Protein AF-A0AA38UFV0-F1 (afdb_monomer_lite)

pLDDT: mean 72.67, std 19.51, range [34.72, 94.0]

Organism: NCBI:txid153919

Radius of gyration: 30.9 Å; chains: 1; bounding box: 90×56×72 Å

Sequence (149 aa):
MRFTKYFPLACALVSVVYAAPMTAQQGTSGQTPRRFHLDVTIVFEQNPMEGIHADRTVDYTIGVQKDVRKLVVNFAKSQLGAPRDSQFRFSWRGTPNPDTAYPVEYDVLTKEHGTYKVVMSHQNPFRDVVVKDSLGRPIVERGDPYKNP

Foldseek 3Di:
DDDDDDDDDDDDDDDDDDDDDDPPPDPPPPPPPPQAEWEKEKEFPDAEPPPPDPVVQPVVQVVVVVLVVVQVVCCCVPPVVDDPRHHYDYHYHHGFYPPQLAWGWIWIATPVQGIKIKTAHPVCRNQDIWIAHPVRHTPDHHDDRPNDD

Structure (mmCIF, N/CA/C/O backbone):
data_AF-A0AA38UFV0-F1
#
_entry.id   AF-A0AA38UFV0-F1
#
loop_
_atom_site.group_PDB
_atom_site.id
_atom_site.type_symbol
_atom_site.label_atom_id
_atom_site.label_alt_id
_atom_site.label_comp_id
_atom_site.label_asym_id
_atom_site.label_entity_id
_atom_site.label_seq_id
_atom_site.pdbx_PDB_ins_code
_atom_site.Cartn_x
_atom_site.Cartn_y
_atom_site.Cartn_z
_atom_site.occupancy
_atom_site.B_iso_or_equiv
_atom_site.auth_seq_id
_atom_site.auth_comp_id
_atom_site.auth_asym_id
_atom_site.auth_atom_id
_atom_site.pdbx_PDB_model_num
ATOM 1 N N . MET A 1 1 ? -69.075 -36.629 53.617 1.00 38.88 1 MET A N 1
ATOM 2 C CA . MET A 1 1 ? -68.005 -37.264 54.417 1.00 38.88 1 MET A CA 1
ATOM 3 C C . MET A 1 1 ? -66.856 -36.278 54.584 1.00 38.88 1 MET A C 1
ATOM 5 O O . MET A 1 1 ? -66.394 -35.759 53.585 1.00 38.88 1 MET A O 1
ATOM 9 N N . ARG A 1 2 ? -66.441 -36.082 55.844 1.00 41.47 2 ARG A N 1
ATOM 10 C CA . ARG A 1 2 ? -65.166 -35.544 56.364 1.00 41.47 2 ARG A CA 1
ATOM 11 C C . ARG A 1 2 ? -64.747 -34.092 56.058 1.00 41.47 2 ARG A C 1
ATOM 13 O O . ARG A 1 2 ? -64.353 -33.723 54.964 1.00 41.47 2 ARG A O 1
ATOM 20 N N . PHE A 1 3 ? -64.782 -33.343 57.160 1.00 38.41 3 PHE A N 1
ATOM 21 C CA . PHE A 1 3 ? -64.130 -32.080 57.487 1.00 38.41 3 PHE A CA 1
ATOM 22 C C . PHE A 1 3 ? -62.590 -32.122 57.412 1.00 38.41 3 PHE A C 1
ATOM 24 O O . PHE A 1 3 ? -61.983 -33.193 57.497 1.00 38.41 3 PHE A O 1
ATOM 31 N N . THR A 1 4 ? -62.027 -30.911 57.569 1.00 45.25 4 THR A N 1
ATOM 32 C CA . THR A 1 4 ? -60.735 -30.534 58.203 1.00 45.25 4 THR A CA 1
ATOM 33 C C . THR A 1 4 ? -59.518 -30.479 57.251 1.00 45.25 4 THR A C 1
ATOM 35 O O . THR A 1 4 ? -59.289 -31.438 56.533 1.00 45.25 4 THR A O 1
ATOM 38 N N . LYS A 1 5 ? -58.671 -29.428 57.173 1.00 50.03 5 LYS A N 1
ATOM 39 C CA . LYS A 1 5 ? -58.211 -28.404 58.150 1.00 50.03 5 LYS A CA 1
ATOM 40 C C . LYS A 1 5 ? -57.722 -27.086 57.474 1.00 50.03 5 LYS A C 1
ATOM 42 O O . LYS A 1 5 ? -57.032 -27.166 56.469 1.00 50.03 5 LYS A O 1
ATOM 47 N N . TYR A 1 6 ? -58.081 -25.941 58.086 1.00 46.00 6 TYR A N 1
ATOM 48 C CA . TYR A 1 6 ? -57.354 -24.669 58.390 1.00 46.00 6 TYR A CA 1
ATOM 49 C C . TYR A 1 6 ? -56.194 -24.174 57.472 1.00 46.00 6 TYR A C 1
ATOM 51 O O . TYR A 1 6 ? -55.260 -24.931 57.248 1.00 46.00 6 TYR A O 1
ATOM 59 N N . PHE A 1 7 ? -56.247 -22.974 56.837 1.00 41.69 7 PHE A N 1
ATOM 60 C CA . PHE A 1 7 ? -55.908 -21.579 57.301 1.00 41.69 7 PHE A CA 1
ATOM 61 C C . PHE A 1 7 ? -54.464 -21.428 57.859 1.00 41.69 7 PHE A C 1
ATOM 63 O O . PHE A 1 7 ? -54.037 -22.381 58.506 1.00 41.69 7 PHE A O 1
ATOM 70 N N . PRO A 1 8 ? -53.733 -20.277 57.766 1.00 55.28 8 PRO A N 1
ATOM 71 C CA . PRO A 1 8 ? -54.131 -18.920 57.328 1.00 55.28 8 PRO A CA 1
ATOM 72 C C . PRO A 1 8 ? -53.037 -18.064 56.591 1.00 55.28 8 PRO A C 1
ATOM 74 O O . PRO A 1 8 ? -51.914 -18.513 56.400 1.00 55.28 8 PRO A O 1
ATOM 77 N N . LEU A 1 9 ? -53.359 -16.773 56.352 1.00 38.66 9 LEU A N 1
ATOM 78 C CA . LEU A 1 9 ? -52.459 -15.592 56.234 1.00 38.66 9 LEU A CA 1
ATOM 79 C C . LEU A 1 9 ? -51.584 -15.472 54.955 1.00 38.66 9 LEU A C 1
ATOM 81 O O . LEU A 1 9 ? -51.026 -16.446 54.487 1.00 38.66 9 LEU A O 1
ATOM 85 N N . ALA A 1 10 ? -51.369 -14.309 54.329 1.00 44.44 10 ALA A N 1
ATOM 86 C CA . ALA A 1 10 ? -51.366 -12.937 54.830 1.00 44.44 10 ALA A CA 1
ATOM 87 C C . ALA A 1 10 ? -51.581 -11.897 53.700 1.00 44.44 10 ALA A C 1
ATOM 89 O O . ALA A 1 10 ? -51.275 -12.173 52.546 1.00 44.44 10 ALA A O 1
ATOM 90 N N . CYS A 1 11 ? -52.103 -10.726 54.104 1.00 34.72 11 CYS A N 1
ATOM 91 C CA . CYS A 1 11 ? -51.707 -9.335 53.785 1.00 34.72 11 CYS A CA 1
ATOM 92 C C . CYS A 1 11 ? -51.046 -9.022 52.423 1.00 34.72 11 CYS A C 1
ATOM 94 O O . CYS A 1 11 ? -50.147 -9.723 51.995 1.00 34.72 11 CYS A O 1
ATOM 96 N N . ALA A 1 12 ? -51.240 -7.896 51.739 1.00 40.94 12 ALA A N 1
ATOM 97 C CA . ALA A 1 12 ? -51.998 -6.646 51.864 1.00 40.94 12 ALA A CA 1
ATOM 98 C C . ALA A 1 12 ? -51.769 -5.944 50.496 1.00 40.94 12 ALA A C 1
ATOM 100 O O . ALA A 1 12 ? -50.704 -6.083 49.905 1.00 40.94 12 ALA A O 1
ATOM 101 N N . LEU A 1 13 ? -52.781 -5.423 49.805 1.00 39.69 13 LEU A N 1
ATOM 102 C CA . LEU A 1 13 ? -53.252 -4.033 49.853 1.00 39.69 13 LEU A CA 1
ATOM 103 C C . LEU A 1 13 ? -52.166 -2.927 49.770 1.00 39.69 13 LEU A C 1
ATOM 105 O O . LEU A 1 13 ? -51.351 -2.761 50.669 1.00 39.69 13 LEU A O 1
ATOM 109 N N . VAL A 1 14 ? -52.357 -2.093 48.734 1.00 37.69 14 VAL A N 1
ATOM 110 C CA . VAL A 1 14 ? -52.015 -0.662 48.552 1.00 37.69 14 VAL A CA 1
ATOM 111 C C . VAL A 1 14 ? -50.563 -0.283 48.209 1.00 37.69 14 VAL A C 1
ATOM 113 O O . VAL A 1 14 ? -49.693 -0.251 49.068 1.00 37.69 14 VAL A O 1
ATOM 116 N N . SER A 1 15 ? -50.327 0.226 46.993 1.00 40.59 15 SER A N 1
ATOM 117 C CA . SER A 1 15 ? -50.335 1.682 46.721 1.00 40.59 15 SER A CA 1
ATOM 118 C C . SER A 1 15 ? -49.702 2.032 45.375 1.00 40.59 15 SER A C 1
ATOM 120 O O . SER A 1 15 ? -48.610 1.595 45.027 1.00 40.59 15 SER A O 1
ATOM 122 N N . VAL A 1 16 ? -50.421 2.884 44.653 1.00 47.69 16 VAL A N 1
ATOM 123 C CA . VAL A 1 16 ? -50.002 3.626 43.465 1.00 47.69 16 VAL A CA 1
ATOM 124 C C . VAL A 1 16 ? -48.882 4.600 43.840 1.00 47.69 16 VAL A C 1
ATOM 126 O O . VAL A 1 16 ? -49.031 5.349 44.802 1.00 47.69 16 VAL A O 1
ATOM 129 N N . VAL A 1 17 ? -47.814 4.665 43.041 1.00 44.03 17 VAL A N 1
ATOM 130 C CA . VAL A 1 17 ? -46.946 5.850 42.987 1.00 44.03 17 VAL A CA 1
ATOM 131 C C . VAL A 1 17 ? -46.998 6.405 41.571 1.00 44.03 17 VAL A C 1
ATOM 133 O O . VAL A 1 17 ? -46.412 5.866 40.636 1.00 44.03 17 VAL A O 1
ATOM 136 N N . TYR A 1 18 ? -47.751 7.491 41.437 1.00 43.47 18 TYR A N 1
ATOM 137 C CA . TYR A 1 18 ? -47.667 8.430 40.330 1.00 43.47 18 TYR A CA 1
ATOM 138 C C . TYR A 1 18 ? -46.393 9.259 40.547 1.00 43.47 18 TYR A C 1
ATOM 140 O O . TYR A 1 18 ? -46.293 9.975 41.541 1.00 43.47 18 TYR A O 1
ATOM 148 N N . ALA A 1 19 ? -45.427 9.178 39.636 1.00 43.31 19 ALA A N 1
ATOM 149 C CA . ALA A 1 19 ? -44.338 10.144 39.546 1.00 43.31 19 ALA A CA 1
ATOM 150 C C . ALA A 1 19 ? -44.436 10.835 38.183 1.00 43.31 19 ALA A C 1
ATOM 152 O O . ALA A 1 19 ? -44.173 10.234 37.143 1.00 43.31 19 ALA A O 1
ATOM 153 N N . ALA A 1 20 ? -44.883 12.089 38.197 1.00 49.59 20 ALA A N 1
ATOM 154 C CA . ALA A 1 20 ? -44.753 13.004 37.071 1.00 49.59 20 ALA A CA 1
ATOM 155 C C . ALA A 1 20 ? -43.361 13.685 37.101 1.00 49.59 20 ALA A C 1
ATOM 157 O O . ALA A 1 20 ? -42.557 13.437 37.999 1.00 49.59 20 ALA A O 1
ATOM 158 N N . PRO A 1 21 ? -43.086 14.565 36.133 1.00 47.50 21 P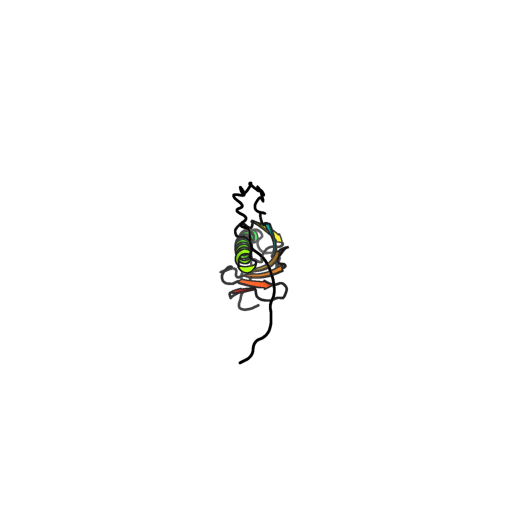RO A N 1
ATOM 159 C CA . PRO A 1 21 ? -42.106 14.409 35.068 1.00 47.50 21 PRO A CA 1
ATOM 160 C C . PRO A 1 21 ? -40.664 14.713 35.516 1.00 47.50 21 PRO A C 1
ATOM 162 O O . PRO A 1 21 ? -40.410 15.728 36.160 1.00 47.50 21 PRO A O 1
ATOM 165 N N . MET A 1 22 ? -39.685 13.909 35.089 1.00 42.22 22 MET A N 1
ATOM 166 C CA . MET A 1 22 ? -38.298 14.380 35.056 1.00 42.22 22 MET A CA 1
ATOM 167 C C . MET A 1 22 ? -38.024 15.022 33.706 1.00 42.22 22 MET A C 1
ATOM 169 O O . MET A 1 22 ? -37.774 14.362 32.700 1.00 42.22 22 MET A O 1
ATOM 173 N N . THR A 1 23 ? -38.079 16.348 33.723 1.00 45.72 23 THR A N 1
ATOM 174 C CA . THR A 1 23 ? -37.294 17.234 32.876 1.00 45.72 23 THR A CA 1
ATOM 175 C C . THR A 1 23 ? -35.901 16.630 32.703 1.00 45.72 23 THR A C 1
ATOM 177 O O . THR A 1 23 ? -35.101 16.630 33.639 1.00 45.72 23 THR A O 1
ATOM 180 N N . ALA A 1 24 ? -35.612 16.074 31.526 1.00 43.59 24 ALA A N 1
ATOM 181 C CA . ALA A 1 24 ? -34.259 15.688 31.166 1.00 43.59 24 ALA A CA 1
ATOM 182 C C . ALA A 1 24 ? -33.439 16.978 31.064 1.00 43.59 24 ALA A C 1
ATOM 184 O O . ALA A 1 24 ? -33.447 17.668 30.044 1.00 43.59 24 ALA A O 1
ATOM 185 N N . GLN A 1 25 ? -32.796 17.343 32.174 1.00 43.88 25 GLN A N 1
ATOM 186 C CA . GLN A 1 25 ? -31.755 18.352 32.194 1.00 43.88 25 GLN A CA 1
ATOM 187 C C . GLN A 1 25 ? -30.702 17.971 31.158 1.00 43.88 25 GLN A C 1
ATOM 189 O O . GLN A 1 25 ? -30.211 16.843 31.118 1.00 43.88 25 GLN A O 1
ATOM 194 N N . GLN A 1 26 ? -30.372 18.955 30.328 1.00 43.28 26 GLN A N 1
ATOM 195 C CA . GLN A 1 26 ? -29.207 18.979 29.466 1.00 43.28 26 GLN A CA 1
ATOM 196 C C . GLN A 1 26 ? -27.964 18.532 30.244 1.00 43.28 26 GLN A C 1
ATOM 198 O O . GLN A 1 26 ? -27.357 19.301 30.983 1.00 43.28 26 GLN A O 1
ATOM 203 N N . GLY A 1 27 ? -27.560 17.286 30.029 1.00 37.59 27 GLY A N 1
ATOM 204 C CA . GLY A 1 27 ? -26.184 16.852 30.184 1.00 37.59 27 GLY A CA 1
ATOM 205 C C . GLY A 1 27 ? -25.468 17.101 28.869 1.00 37.59 27 GLY A C 1
ATOM 206 O O . GLY A 1 27 ? -25.316 16.193 28.055 1.00 37.59 27 GLY A O 1
ATOM 207 N N . THR A 1 28 ? -25.045 18.342 28.641 1.00 47.38 28 THR A N 1
ATOM 208 C CA . THR A 1 28 ? -23.996 18.665 27.675 1.00 47.38 28 THR A CA 1
ATOM 209 C C . THR A 1 28 ? -22.721 17.936 28.093 1.00 47.38 28 THR A C 1
ATOM 211 O O . THR A 1 28 ? -21.872 18.493 28.782 1.00 47.38 28 THR A O 1
ATOM 214 N N . SER A 1 29 ? -22.557 16.687 27.666 1.00 41.91 29 SER A N 1
ATOM 215 C CA . SER A 1 29 ? -21.215 16.204 27.379 1.00 41.91 29 SER A CA 1
ATOM 216 C C . SER A 1 29 ? -20.926 16.638 25.951 1.00 41.91 29 SER A C 1
ATOM 218 O O . SER A 1 29 ? -21.309 15.998 24.977 1.00 41.91 29 SER A O 1
ATOM 220 N N . GLY A 1 30 ? -20.282 17.798 25.830 1.00 37.81 30 GLY A N 1
ATOM 221 C CA . GLY A 1 30 ? -19.500 18.128 24.651 1.00 37.81 30 GLY A CA 1
ATOM 222 C C . GLY A 1 30 ? -18.360 17.121 24.534 1.00 37.81 30 GLY A C 1
ATOM 223 O O . GLY A 1 30 ? -17.208 17.453 24.776 1.00 37.81 30 GLY A O 1
ATOM 224 N N . 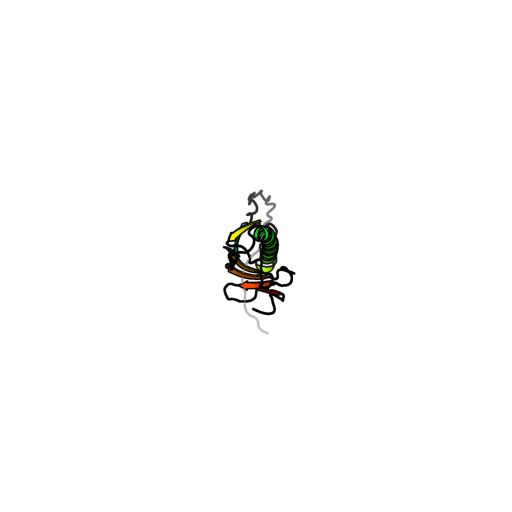GLN A 1 31 ? -18.674 15.869 24.202 1.00 39.34 31 GLN A N 1
ATOM 225 C CA . GLN A 1 31 ? -17.720 15.030 23.515 1.00 39.34 31 GLN A CA 1
ATOM 226 C C . GLN A 1 31 ? -17.642 15.622 22.119 1.00 39.34 31 GLN A C 1
ATOM 228 O O . GLN A 1 31 ? -18.450 15.320 21.242 1.00 39.34 31 GLN A O 1
ATOM 233 N N . THR A 1 32 ? -16.664 16.504 21.914 1.00 42.59 32 THR A N 1
ATOM 234 C CA . THR A 1 32 ? -16.042 16.619 20.600 1.00 42.59 32 THR A CA 1
ATOM 235 C C . THR A 1 32 ? -15.904 15.188 20.082 1.00 42.59 32 THR A C 1
ATOM 237 O O . THR A 1 32 ? -15.329 14.370 20.811 1.00 42.59 32 THR A O 1
ATOM 240 N N . PRO A 1 33 ? -16.476 14.838 18.912 1.00 50.97 33 PRO A N 1
ATOM 241 C CA . PRO A 1 33 ? -16.321 13.494 18.380 1.00 50.97 33 PRO A CA 1
ATOM 242 C C . PRO A 1 33 ? -14.825 13.217 18.402 1.00 50.97 33 PRO A C 1
ATOM 244 O O . PRO A 1 33 ? -14.055 14.021 17.865 1.00 50.97 33 PRO A O 1
ATOM 247 N N . ARG A 1 34 ? -14.399 12.185 19.147 1.00 54.12 34 ARG A N 1
ATOM 248 C CA . ARG A 1 34 ? -12.986 11.807 19.194 1.00 54.12 34 ARG A CA 1
ATOM 249 C C . ARG A 1 34 ? -12.597 11.605 17.741 1.00 54.12 34 ARG A C 1
ATOM 251 O O . ARG A 1 34 ? -13.060 10.658 17.119 1.00 54.12 34 ARG A O 1
ATOM 258 N N . ARG A 1 35 ? -11.835 12.542 17.174 1.00 58.12 35 ARG A N 1
ATOM 259 C CA . ARG A 1 35 ? -11.332 12.399 15.814 1.00 58.12 35 ARG A CA 1
ATOM 260 C C . ARG A 1 35 ? -10.417 11.192 15.868 1.00 58.12 35 ARG A C 1
ATOM 262 O O . ARG A 1 35 ? -9.360 11.242 16.491 1.00 58.12 35 ARG A O 1
ATOM 269 N N . PHE A 1 36 ? -10.883 10.084 15.312 1.00 67.81 36 PHE A N 1
ATOM 270 C CA . PHE A 1 36 ? -10.095 8.870 15.234 1.00 67.81 36 PHE A CA 1
ATOM 271 C C . PHE A 1 36 ? -9.009 9.119 14.192 1.00 67.81 36 PHE A C 1
ATOM 273 O O . PHE A 1 36 ? -9.294 9.262 13.001 1.00 67.81 36 PHE A O 1
ATOM 280 N N . HIS A 1 37 ? -7.774 9.252 14.661 1.00 76.88 37 HIS A N 1
ATOM 281 C CA . HIS A 1 37 ? -6.604 9.380 13.810 1.00 76.88 37 HIS A CA 1
ATOM 282 C C . HIS A 1 37 ? -5.921 8.018 13.746 1.00 76.88 37 HIS A C 1
ATOM 284 O O . HIS A 1 37 ? -5.462 7.522 14.770 1.00 76.88 37 HIS A O 1
ATOM 290 N N . LEU A 1 38 ? -5.861 7.425 12.554 1.00 83.19 38 LEU A N 1
ATOM 291 C CA . LEU A 1 38 ? -5.100 6.204 12.330 1.00 83.19 38 LEU A CA 1
ATOM 292 C C . LEU A 1 38 ? -3.712 6.595 11.817 1.00 83.19 38 LEU A C 1
ATOM 294 O O . LEU A 1 38 ? -3.566 7.072 10.685 1.00 83.19 38 LEU A O 1
ATOM 298 N N . ASP A 1 39 ? -2.701 6.415 12.663 1.00 88.69 39 ASP A N 1
ATOM 299 C CA . ASP A 1 39 ? -1.307 6.546 12.254 1.00 88.69 39 ASP A CA 1
ATOM 300 C C . ASP A 1 39 ? -0.887 5.276 11.509 1.00 88.69 39 ASP A C 1
ATOM 302 O O . ASP A 1 39 ? -0.903 4.169 12.055 1.00 88.69 39 ASP A O 1
ATOM 306 N N . VAL A 1 40 ? -0.511 5.457 10.246 1.00 90.75 40 VAL A N 1
ATOM 307 C CA . VAL A 1 40 ? -0.126 4.389 9.329 1.00 90.75 40 VAL A CA 1
ATOM 308 C C . VAL A 1 40 ? 1.289 4.655 8.842 1.00 90.75 40 VAL A C 1
ATOM 310 O O . VAL A 1 40 ? 1.571 5.696 8.248 1.00 90.75 40 VAL A O 1
ATOM 313 N N . THR A 1 41 ? 2.185 3.699 9.057 1.00 93.25 41 THR A N 1
ATOM 314 C CA . THR A 1 41 ? 3.515 3.721 8.443 1.00 93.25 41 THR A CA 1
ATOM 315 C C . THR A 1 41 ? 3.561 2.711 7.312 1.00 93.25 41 THR A C 1
ATOM 317 O O . THR A 1 41 ? 3.240 1.547 7.518 1.00 93.25 41 THR A O 1
ATOM 320 N N . ILE A 1 42 ? 3.961 3.167 6.130 1.00 93.25 42 ILE A N 1
ATOM 321 C CA . ILE A 1 42 ? 4.213 2.330 4.964 1.00 93.25 42 ILE A CA 1
ATOM 322 C C . ILE A 1 42 ? 5.717 2.168 4.807 1.00 93.25 42 ILE A C 1
ATOM 324 O O . ILE A 1 42 ? 6.446 3.165 4.785 1.00 93.25 42 ILE A O 1
ATOM 328 N N . VAL A 1 43 ? 6.170 0.927 4.689 1.00 91.12 43 VAL A N 1
ATOM 329 C CA . VAL A 1 43 ? 7.577 0.594 4.462 1.00 91.12 43 VAL A CA 1
ATOM 330 C C . VAL A 1 43 ? 7.669 -0.201 3.172 1.00 91.12 43 VAL A C 1
ATOM 332 O O . VAL A 1 43 ? 7.176 -1.320 3.110 1.00 91.12 43 VAL A O 1
ATOM 335 N N . PHE A 1 44 ? 8.272 0.379 2.137 1.00 88.81 44 PHE A N 1
ATOM 336 C CA . PHE A 1 44 ? 8.580 -0.357 0.913 1.00 88.81 44 PHE A CA 1
ATOM 337 C C . PHE A 1 44 ? 9.798 -1.253 1.159 1.00 88.81 44 PHE A C 1
ATOM 339 O O . PHE A 1 44 ? 10.799 -0.782 1.700 1.00 88.81 44 PHE A O 1
ATOM 346 N N . GLU A 1 45 ? 9.709 -2.532 0.783 1.00 72.81 45 GLU A N 1
ATOM 347 C CA . GLU A 1 45 ? 10.786 -3.502 1.047 1.00 72.81 45 GLU A CA 1
ATOM 348 C C . GLU A 1 45 ? 12.007 -3.292 0.142 1.00 72.81 45 GLU A C 1
ATOM 350 O O . GLU A 1 45 ? 13.138 -3.562 0.542 1.00 72.81 45 GLU A O 1
ATOM 355 N N . GLN A 1 46 ? 11.797 -2.784 -1.073 1.00 64.00 46 GLN A N 1
ATOM 356 C CA . GLN A 1 46 ? 12.868 -2.578 -2.043 1.00 64.00 46 GLN A CA 1
ATOM 357 C C . GLN A 1 46 ? 13.280 -1.108 -2.055 1.00 64.00 46 GLN A C 1
ATOM 359 O O . GLN A 1 46 ? 12.429 -0.231 -2.105 1.00 64.00 46 GLN A O 1
ATOM 364 N N . ASN A 1 47 ? 14.584 -0.838 -1.989 1.00 55.50 47 ASN A N 1
ATOM 365 C CA . ASN A 1 47 ? 15.155 0.481 -2.270 1.00 55.50 47 ASN A CA 1
ATOM 366 C C . ASN A 1 47 ? 15.447 0.552 -3.781 1.00 55.50 47 ASN A C 1
ATOM 368 O O . ASN A 1 47 ? 15.737 -0.490 -4.376 1.00 55.50 47 ASN A O 1
ATOM 372 N N . PRO A 1 48 ? 15.383 1.731 -4.423 1.00 52.91 48 PRO A N 1
ATOM 373 C CA . PRO A 1 48 ? 15.580 1.818 -5.860 1.00 52.91 48 PRO A CA 1
ATOM 374 C C . PRO A 1 48 ? 17.007 1.350 -6.164 1.00 52.91 48 PRO A C 1
ATOM 376 O O . PRO A 1 48 ? 17.958 1.797 -5.519 1.00 52.91 48 PRO A O 1
ATOM 379 N N . MET A 1 49 ? 17.146 0.404 -7.095 1.00 51.19 49 MET A N 1
ATOM 380 C CA . MET A 1 49 ? 18.457 -0.096 -7.506 1.00 51.19 49 MET A CA 1
ATOM 381 C C . MET A 1 49 ? 19.318 1.084 -7.976 1.00 51.19 49 MET A C 1
ATOM 383 O O . MET A 1 49 ? 18.833 1.954 -8.708 1.00 51.19 49 MET A O 1
ATOM 387 N N . GLU A 1 50 ? 20.584 1.124 -7.549 1.00 47.94 50 GLU A N 1
ATOM 388 C CA . GLU A 1 50 ? 21.543 2.113 -8.047 1.00 47.94 50 GLU A CA 1
ATOM 389 C C . GLU A 1 50 ? 21.530 2.106 -9.584 1.00 47.94 50 GLU A C 1
ATOM 391 O O . GLU A 1 50 ? 21.697 1.062 -10.213 1.00 47.94 50 GLU A O 1
ATOM 396 N N . GLY A 1 51 ? 21.297 3.272 -10.194 1.00 51.19 51 GLY A N 1
ATOM 397 C CA . GLY A 1 51 ? 21.310 3.442 -11.651 1.00 51.19 51 GLY A CA 1
ATOM 398 C C . GLY A 1 51 ? 19.949 3.645 -12.323 1.00 51.19 51 GLY A C 1
ATOM 399 O O . GLY A 1 51 ? 19.921 3.931 -13.519 1.00 51.19 51 GLY A O 1
ATOM 400 N N . ILE A 1 52 ? 18.825 3.574 -11.598 1.00 54.03 52 ILE A N 1
ATOM 401 C CA . ILE A 1 52 ? 17.517 3.940 -12.164 1.00 54.03 52 ILE A CA 1
ATOM 402 C C . ILE A 1 52 ? 17.315 5.458 -12.056 1.00 54.03 52 ILE A C 1
ATOM 404 O O . ILE A 1 52 ? 17.403 6.035 -10.976 1.00 54.03 52 ILE A O 1
ATOM 408 N N . HIS A 1 53 ? 17.073 6.094 -13.205 1.00 52.22 53 HIS A N 1
ATOM 409 C CA . HIS A 1 53 ? 16.802 7.522 -13.396 1.00 52.22 53 HIS A CA 1
ATOM 410 C C . HIS A 1 53 ? 15.995 8.150 -12.241 1.00 52.22 53 HIS A C 1
ATOM 412 O O . HIS A 1 53 ? 14.802 7.878 -12.090 1.00 52.22 53 HIS A O 1
ATOM 418 N N . ALA A 1 54 ? 16.664 8.991 -11.442 1.00 55.06 54 ALA A N 1
ATOM 419 C CA . ALA A 1 54 ? 16.131 9.579 -10.211 1.00 55.06 54 ALA A CA 1
ATOM 420 C C . ALA A 1 54 ? 14.821 10.369 -10.418 1.00 55.06 54 ALA A C 1
ATOM 422 O O . ALA A 1 54 ? 13.979 10.425 -9.525 1.00 55.06 54 ALA A O 1
ATOM 423 N N . ASP A 1 55 ? 14.621 10.946 -11.600 1.00 53.72 55 ASP A N 1
ATOM 424 C CA . ASP A 1 55 ? 13.418 11.671 -12.014 1.00 53.72 55 ASP A CA 1
ATOM 425 C C . ASP A 1 55 ? 12.244 10.730 -12.333 1.00 53.72 55 ASP A C 1
ATOM 427 O O . ASP A 1 55 ? 11.147 10.924 -11.806 1.00 53.72 55 ASP A O 1
ATOM 431 N N . ARG A 1 56 ? 12.474 9.650 -13.097 1.00 57.41 56 ARG A N 1
ATOM 432 C CA . ARG A 1 56 ? 11.440 8.627 -13.361 1.00 57.41 56 ARG A CA 1
ATOM 433 C C . ARG A 1 56 ? 10.969 7.936 -12.085 1.00 57.41 56 ARG A C 1
ATOM 435 O O . ARG A 1 56 ? 9.803 7.561 -11.993 1.00 57.41 56 ARG A O 1
ATOM 442 N N . THR A 1 57 ? 11.839 7.798 -11.086 1.00 70.06 57 THR A N 1
ATOM 443 C CA . THR A 1 57 ? 11.463 7.245 -9.780 1.00 70.06 57 THR A CA 1
ATOM 444 C C . THR A 1 57 ? 10.552 8.160 -8.966 1.00 70.06 57 THR A C 1
ATOM 446 O O . THR A 1 57 ? 9.764 7.634 -8.183 1.00 70.06 57 THR A O 1
ATOM 449 N N . VAL A 1 58 ? 10.593 9.490 -9.128 1.00 78.44 58 VAL A N 1
ATOM 450 C CA . VAL A 1 58 ? 9.769 10.409 -8.314 1.00 78.44 58 VAL A CA 1
ATOM 451 C C . VAL A 1 58 ? 8.300 10.340 -8.718 1.00 78.44 58 VAL A C 1
ATOM 453 O O . VAL A 1 58 ? 7.458 10.052 -7.866 1.00 78.44 58 VAL A O 1
ATOM 456 N N . ASP A 1 59 ? 7.986 10.543 -9.999 1.00 83.88 59 ASP A N 1
ATOM 457 C CA . ASP A 1 59 ? 6.600 10.501 -10.488 1.00 83.88 59 ASP A CA 1
ATOM 458 C C . ASP A 1 59 ? 5.977 9.121 -10.275 1.00 83.88 59 ASP A C 1
ATOM 460 O O . ASP A 1 59 ? 4.839 9.002 -9.811 1.00 83.88 59 ASP A O 1
ATOM 464 N N . TYR A 1 60 ? 6.763 8.073 -10.532 1.00 85.06 60 TYR A N 1
ATOM 465 C CA . TYR A 1 60 ? 6.375 6.703 -10.236 1.00 85.06 60 TYR A CA 1
ATOM 466 C C . TYR A 1 60 ? 6.074 6.508 -8.743 1.00 85.06 60 TYR A C 1
ATOM 468 O O . TYR A 1 60 ? 4.996 6.030 -8.387 1.00 85.06 60 TYR A O 1
ATOM 476 N N . THR A 1 61 ? 6.973 6.945 -7.853 1.00 86.44 61 THR A N 1
ATOM 477 C CA . THR A 1 61 ? 6.773 6.839 -6.400 1.00 86.44 61 THR A CA 1
ATOM 478 C C . THR A 1 61 ? 5.512 7.575 -5.959 1.00 86.44 61 THR A C 1
ATOM 480 O O . THR A 1 61 ? 4.734 7.035 -5.175 1.00 86.44 61 THR A O 1
ATOM 483 N N . ILE A 1 62 ? 5.262 8.783 -6.471 1.00 89.06 62 ILE A N 1
ATOM 484 C CA . ILE A 1 62 ? 4.050 9.554 -6.157 1.00 89.06 62 ILE A CA 1
ATOM 485 C C . ILE A 1 62 ? 2.793 8.804 -6.620 1.00 89.06 62 ILE A C 1
ATOM 487 O O . ILE A 1 62 ? 1.812 8.733 -5.870 1.00 89.06 62 ILE A O 1
ATOM 491 N N . GLY A 1 63 ? 2.822 8.225 -7.824 1.00 90.88 63 GLY A N 1
ATOM 492 C CA . GLY A 1 63 ? 1.743 7.395 -8.361 1.00 90.88 63 GLY A CA 1
ATOM 493 C C . GLY A 1 63 ? 1.430 6.208 -7.453 1.00 90.88 63 GLY A C 1
ATOM 494 O O . GLY A 1 63 ? 0.306 6.081 -6.964 1.00 90.88 63 GLY A O 1
ATOM 495 N N . VAL A 1 64 ? 2.450 5.416 -7.121 1.00 90.69 64 VAL A N 1
ATOM 496 C CA . VAL A 1 64 ? 2.325 4.265 -6.218 1.00 90.69 64 VAL A CA 1
ATOM 497 C C . VAL A 1 64 ? 1.809 4.685 -4.845 1.00 90.69 64 VAL A C 1
ATOM 499 O O . VAL A 1 64 ? 0.860 4.093 -4.337 1.00 90.69 64 VAL A O 1
ATOM 502 N N . GLN A 1 65 ? 2.359 5.743 -4.240 1.00 92.44 65 GLN A N 1
ATOM 503 C CA . GLN A 1 65 ? 1.893 6.225 -2.937 1.00 92.44 65 GLN A CA 1
ATOM 504 C C . GLN A 1 65 ? 0.409 6.613 -2.960 1.00 92.44 65 GLN A C 1
ATOM 506 O O . GLN A 1 65 ? -0.302 6.397 -1.976 1.00 92.44 65 GLN A O 1
ATOM 511 N N . LYS A 1 66 ? -0.090 7.181 -4.063 1.00 93.88 66 LYS A N 1
ATOM 512 C CA . LYS A 1 66 ? -1.511 7.524 -4.214 1.00 93.88 66 LYS A CA 1
ATOM 513 C C . LYS A 1 66 ? -2.394 6.278 -4.221 1.00 93.88 66 LYS A C 1
ATOM 515 O O . LYS A 1 66 ? -3.456 6.294 -3.589 1.00 93.88 66 LYS A O 1
ATOM 520 N N . ASP A 1 67 ? -1.964 5.219 -4.894 1.00 93.62 67 ASP A N 1
ATOM 521 C CA . ASP A 1 67 ? -2.705 3.961 -4.945 1.00 93.62 67 ASP A CA 1
ATOM 522 C C . ASP A 1 67 ? -2.643 3.220 -3.608 1.00 93.62 67 ASP A C 1
ATOM 524 O O . ASP A 1 67 ? -3.695 2.856 -3.078 1.00 93.62 67 ASP A O 1
ATOM 528 N N . VAL A 1 68 ? -1.469 3.159 -2.972 1.00 93.56 68 VAL A N 1
ATOM 529 C CA . VAL A 1 68 ? -1.305 2.614 -1.615 1.00 93.56 68 VAL A CA 1
ATOM 530 C C . VAL A 1 68 ? -2.200 3.342 -0.612 1.00 93.56 68 VAL A C 1
ATOM 532 O O . VAL A 1 68 ? -2.898 2.694 0.165 1.00 93.56 68 VAL A O 1
ATOM 535 N N . ARG A 1 69 ? -2.264 4.683 -0.637 1.00 94.00 69 ARG A N 1
ATOM 536 C CA . ARG A 1 69 ? -3.155 5.450 0.260 1.00 94.00 69 ARG A CA 1
ATOM 537 C C . ARG A 1 69 ? -4.602 5.010 0.121 1.00 94.00 69 ARG A C 1
ATOM 539 O O . ARG A 1 69 ? -5.263 4.739 1.119 1.00 94.00 69 ARG A O 1
ATOM 546 N N . LYS A 1 70 ? -5.108 4.956 -1.110 1.00 92.88 70 LYS A N 1
ATOM 547 C CA . LYS A 1 70 ? -6.494 4.551 -1.373 1.00 92.88 70 LYS A CA 1
ATOM 548 C C . LYS A 1 70 ? -6.740 3.112 -0.923 1.00 92.88 70 LYS A C 1
ATOM 550 O O . LYS A 1 70 ? -7.778 2.844 -0.322 1.00 92.88 70 LYS A O 1
ATOM 555 N N . LEU A 1 71 ? -5.794 2.214 -1.194 1.00 91.25 71 LEU A N 1
ATOM 556 C CA . LEU A 1 71 ? -5.883 0.805 -0.834 1.00 91.25 71 LEU A CA 1
ATOM 557 C C . LEU A 1 71 ? -5.937 0.638 0.681 1.00 91.25 71 LEU A C 1
ATOM 559 O O . LEU A 1 71 ? -6.864 0.014 1.186 1.00 91.25 71 LEU A O 1
ATOM 563 N N . VAL A 1 72 ? -5.019 1.272 1.409 1.00 90.94 72 VAL A N 1
ATOM 564 C CA . VAL A 1 72 ? -4.953 1.194 2.872 1.00 90.94 72 VAL A CA 1
ATOM 565 C C . VAL A 1 72 ? -6.167 1.844 3.529 1.00 90.94 72 VAL A C 1
ATOM 567 O O . VAL A 1 72 ? -6.713 1.280 4.470 1.00 90.94 72 VAL A O 1
ATOM 570 N N . VAL A 1 73 ? -6.657 2.980 3.020 1.00 90.75 73 VAL A N 1
ATOM 571 C CA . VAL A 1 73 ? -7.902 3.587 3.525 1.00 90.75 73 VAL A CA 1
ATOM 572 C C . VAL A 1 73 ? -9.091 2.647 3.316 1.00 90.75 73 VAL A C 1
ATOM 574 O O . VAL A 1 73 ? -9.904 2.474 4.224 1.00 90.75 73 VAL A O 1
ATOM 577 N N . ASN A 1 74 ? -9.205 2.030 2.137 1.00 88.88 74 ASN A N 1
ATOM 578 C CA . ASN A 1 74 ? -10.282 1.086 1.848 1.00 88.88 74 ASN A CA 1
ATOM 579 C C . ASN A 1 74 ? -10.179 -0.171 2.725 1.00 88.88 74 ASN A C 1
ATOM 581 O O . ASN A 1 74 ? -11.170 -0.616 3.301 1.00 88.88 74 ASN A O 1
ATOM 585 N N . PHE A 1 75 ? -8.973 -0.713 2.872 1.00 86.44 75 PHE A N 1
ATOM 586 C CA . PHE A 1 75 ? -8.669 -1.845 3.740 1.00 86.44 75 PHE A CA 1
ATOM 587 C C . PHE A 1 75 ? -9.015 -1.541 5.201 1.00 86.44 75 PHE A C 1
ATOM 589 O O . PHE A 1 75 ? -9.775 -2.284 5.813 1.00 86.44 75 PHE A O 1
ATOM 596 N N . ALA A 1 76 ? -8.566 -0.409 5.742 1.00 85.62 76 ALA A N 1
ATOM 597 C CA . ALA A 1 76 ? -8.848 -0.027 7.121 1.00 85.62 76 ALA A CA 1
ATOM 598 C C . ALA A 1 76 ? -10.351 0.149 7.385 1.00 85.62 76 ALA A C 1
ATOM 600 O O . ALA A 1 76 ? -10.860 -0.290 8.413 1.00 85.62 76 ALA A O 1
ATOM 601 N N . LYS A 1 77 ? -11.090 0.741 6.439 1.00 85.12 77 LYS A N 1
ATOM 602 C CA . LYS A 1 77 ? -12.545 0.917 6.567 1.00 85.12 77 LYS A CA 1
ATOM 603 C C . LYS A 1 77 ? -13.323 -0.391 6.430 1.00 85.12 77 LYS A C 1
ATOM 605 O O . LYS A 1 77 ? -14.316 -0.572 7.124 1.00 85.12 77 LYS A O 1
ATOM 610 N N . SER A 1 78 ? -12.910 -1.274 5.521 1.00 84.31 78 SER A N 1
ATOM 611 C CA . SER A 1 78 ? -13.653 -2.507 5.219 1.00 84.31 78 SER A CA 1
ATOM 612 C C . SER A 1 78 ? -13.284 -3.685 6.117 1.00 84.31 78 SER A C 1
ATOM 614 O O . SER A 1 78 ? -14.167 -4.459 6.465 1.00 84.31 78 SER A O 1
ATOM 616 N N . GLN A 1 79 ? -12.010 -3.817 6.492 1.00 81.44 79 GLN A N 1
ATOM 617 C CA . GLN A 1 79 ? -11.480 -4.977 7.217 1.00 81.44 79 GLN A CA 1
ATOM 618 C C . GLN A 1 79 ? -11.132 -4.663 8.673 1.00 81.44 79 GLN A C 1
ATOM 620 O O . GLN A 1 79 ? -11.313 -5.515 9.535 1.00 81.44 79 GLN A O 1
ATOM 625 N N . LEU A 1 80 ? -10.651 -3.448 8.967 1.00 77.69 80 LEU A N 1
ATOM 626 C CA . LEU A 1 80 ? -10.226 -3.069 10.325 1.00 77.69 80 LEU A CA 1
ATOM 627 C C . LEU A 1 80 ? -11.311 -2.334 11.125 1.00 77.69 80 LEU A C 1
ATOM 629 O O . LEU A 1 80 ? -11.112 -2.031 12.298 1.00 77.69 80 LEU A O 1
ATOM 633 N N . GLY A 1 81 ? -12.462 -2.046 10.509 1.00 79.25 81 GLY A N 1
ATOM 634 C CA . GLY A 1 81 ? -13.577 -1.362 11.167 1.00 79.25 81 GLY A CA 1
ATOM 635 C C . GLY A 1 81 ? -13.310 0.113 11.480 1.00 79.25 81 GLY A C 1
ATOM 636 O O . GLY A 1 81 ? -13.956 0.669 12.367 1.00 79.25 81 GLY A O 1
ATOM 637 N N . ALA A 1 82 ? -12.378 0.760 10.769 1.00 79.19 82 ALA A N 1
ATOM 638 C CA . ALA A 1 82 ? -12.089 2.176 10.971 1.00 79.19 82 ALA A CA 1
ATOM 639 C C . ALA A 1 82 ? -13.350 3.038 10.718 1.00 79.19 82 ALA A C 1
ATOM 641 O O . ALA A 1 82 ? -13.996 2.877 9.672 1.00 79.19 82 ALA A O 1
ATOM 642 N N . PRO A 1 83 ? -13.703 3.968 11.632 1.00 77.88 83 PRO A N 1
ATOM 643 C CA . PRO A 1 83 ? -14.806 4.907 11.444 1.00 77.88 83 PRO A CA 1
ATOM 644 C C . PRO A 1 83 ? -14.780 5.628 10.087 1.00 77.88 83 PRO A C 1
ATOM 646 O O . PRO A 1 83 ? -13.732 5.906 9.498 1.00 77.88 83 PRO A O 1
ATOM 649 N N . ARG A 1 84 ? -15.964 5.962 9.555 1.00 72.06 84 ARG A N 1
ATOM 650 C CA . ARG A 1 84 ? -16.082 6.587 8.221 1.00 72.06 84 ARG A CA 1
ATOM 651 C C . ARG A 1 84 ? -15.342 7.926 8.128 1.00 72.06 84 ARG A C 1
ATOM 653 O O . ARG A 1 84 ? -14.832 8.251 7.052 1.00 72.06 84 ARG A O 1
ATOM 660 N N . ASP A 1 85 ? -15.288 8.648 9.241 1.00 80.06 85 ASP A N 1
ATOM 661 C CA . ASP A 1 85 ? -14.662 9.951 9.459 1.00 80.06 85 ASP A CA 1
ATOM 662 C C . ASP A 1 85 ? -13.222 9.867 10.000 1.00 80.06 85 ASP A C 1
ATOM 664 O O . ASP A 1 85 ? -12.628 10.901 10.315 1.00 80.06 85 ASP A O 1
ATOM 668 N N . SER A 1 86 ? -12.632 8.666 10.063 1.00 81.75 86 SER A N 1
ATOM 669 C CA . SER A 1 86 ? -11.231 8.499 10.450 1.00 81.75 86 SER A CA 1
ATOM 670 C C . SER A 1 86 ? -10.298 9.299 9.549 1.00 81.75 86 SER A C 1
ATOM 672 O O . SER A 1 86 ? -10.372 9.243 8.316 1.00 81.75 86 SER A O 1
ATOM 674 N N . GLN A 1 87 ? -9.372 10.013 10.181 1.00 85.69 87 GLN A N 1
ATOM 675 C CA . GLN A 1 87 ? -8.287 10.701 9.499 1.00 85.69 87 GLN A CA 1
ATOM 676 C C . GLN A 1 87 ? -7.060 9.795 9.470 1.00 85.69 87 GLN A C 1
ATOM 678 O O . GLN A 1 87 ? -6.656 9.257 10.496 1.00 85.69 87 GLN A O 1
ATOM 683 N N . PHE A 1 88 ? -6.451 9.641 8.299 1.00 87.50 88 PHE A N 1
ATOM 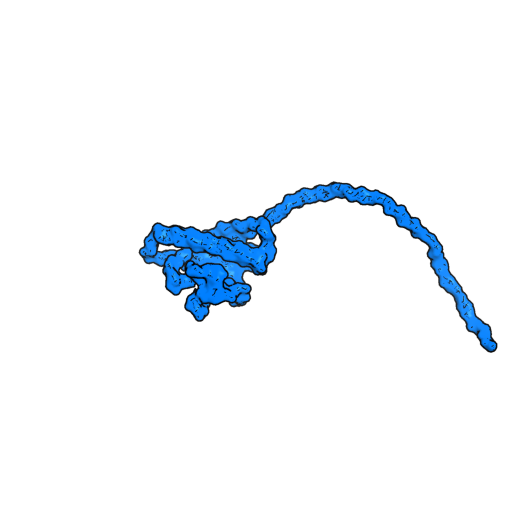684 C CA . PHE A 1 88 ? -5.290 8.775 8.114 1.00 87.50 88 PHE A CA 1
ATOM 685 C C . PHE A 1 88 ? -4.030 9.615 7.993 1.00 87.50 88 PHE A C 1
ATOM 687 O O . PHE A 1 88 ? -3.931 10.470 7.106 1.00 87.50 88 PHE A O 1
ATOM 694 N N . ARG A 1 89 ? -3.054 9.357 8.861 1.00 90.62 89 ARG A N 1
ATOM 695 C CA . ARG A 1 89 ? -1.741 9.989 8.788 1.00 90.62 89 ARG A CA 1
ATOM 696 C C . ARG A 1 89 ? -0.739 8.977 8.260 1.00 90.62 89 ARG A C 1
ATOM 698 O O . ARG A 1 89 ? -0.446 7.991 8.923 1.00 90.62 89 ARG A O 1
ATOM 705 N N . PHE A 1 90 ? -0.222 9.240 7.066 1.00 91.81 90 PHE A N 1
ATOM 706 C CA . PHE A 1 90 ? 0.729 8.356 6.402 1.00 91.81 90 PHE A CA 1
ATOM 707 C C . PHE A 1 90 ? 2.163 8.828 6.617 1.00 91.81 90 PHE A C 1
ATOM 709 O O . PHE A 1 90 ? 2.502 9.959 6.265 1.00 91.81 90 PHE A O 1
ATOM 716 N N . SER A 1 91 ? 2.997 7.929 7.126 1.00 93.00 91 SER A N 1
ATOM 717 C CA . SER A 1 91 ? 4.456 8.037 7.119 1.00 93.00 91 SER A CA 1
ATOM 718 C C . SER A 1 91 ? 5.017 7.040 6.110 1.00 93.00 91 SER A C 1
ATOM 720 O O . SER A 1 91 ? 4.547 5.909 6.056 1.00 93.00 91 SER A O 1
ATOM 722 N N . TRP A 1 92 ? 6.016 7.438 5.325 1.00 89.94 92 TRP A N 1
ATOM 723 C CA . TRP A 1 92 ? 6.588 6.612 4.255 1.00 89.94 92 TRP A CA 1
ATOM 724 C C . TRP A 1 92 ? 8.058 6.327 4.540 1.00 89.94 92 TRP A C 1
ATOM 726 O O . TRP A 1 92 ? 8.783 7.221 4.979 1.00 89.94 92 TRP A O 1
ATOM 736 N N . ARG A 1 93 ? 8.497 5.095 4.287 1.00 88.69 93 ARG A N 1
ATOM 737 C CA . ARG A 1 93 ? 9.901 4.681 4.356 1.00 88.69 93 ARG A CA 1
ATOM 738 C C . ARG A 1 93 ? 10.263 3.880 3.109 1.00 88.69 93 ARG A C 1
ATOM 740 O O . ARG A 1 93 ? 9.494 3.013 2.699 1.00 88.69 93 ARG A O 1
ATOM 747 N N . GLY A 1 94 ? 11.433 4.169 2.546 1.00 84.38 94 GLY A N 1
ATOM 748 C CA . GLY A 1 94 ? 11.871 3.598 1.271 1.00 84.38 94 GLY A CA 1
ATOM 749 C C . GLY A 1 94 ? 11.108 4.171 0.074 1.00 84.38 94 GLY A C 1
ATOM 750 O O . GLY A 1 94 ? 10.276 5.074 0.214 1.00 84.38 94 GLY A O 1
ATOM 751 N N . THR A 1 95 ? 11.393 3.637 -1.108 1.00 83.38 95 THR A N 1
ATOM 752 C CA . THR A 1 95 ? 10.702 3.987 -2.355 1.00 83.38 95 THR A CA 1
ATOM 753 C C . THR A 1 95 ? 10.403 2.717 -3.136 1.00 83.38 95 THR A C 1
ATOM 755 O O . THR A 1 95 ? 11.291 1.884 -3.239 1.00 83.38 95 THR A O 1
ATOM 758 N N . PRO A 1 96 ? 9.219 2.569 -3.738 1.00 83.75 96 PRO A N 1
ATOM 759 C CA . PRO A 1 96 ? 8.880 1.368 -4.490 1.00 83.75 96 PRO A CA 1
ATOM 760 C C . PRO A 1 96 ? 9.848 1.137 -5.658 1.00 83.75 96 PRO A C 1
ATOM 762 O O . PRO A 1 96 ? 10.310 2.089 -6.291 1.00 83.75 96 PRO A O 1
ATOM 765 N N . ASN A 1 97 ? 10.105 -0.131 -5.982 1.00 81.19 97 ASN A N 1
ATOM 766 C CA . ASN A 1 97 ? 10.858 -0.490 -7.178 1.00 81.19 97 ASN A CA 1
ATOM 767 C C . ASN A 1 97 ? 10.026 -0.160 -8.435 1.00 81.19 97 ASN A C 1
ATOM 769 O O . ASN A 1 97 ? 8.873 -0.594 -8.514 1.00 81.19 97 ASN A O 1
ATOM 773 N N . PRO A 1 98 ? 10.558 0.620 -9.396 1.00 81.06 98 PRO A N 1
ATOM 774 C CA . PRO A 1 98 ? 9.873 0.921 -10.654 1.00 81.06 98 PRO A CA 1
ATOM 775 C C . PRO A 1 98 ? 9.884 -0.228 -11.666 1.00 81.06 98 PRO A C 1
ATOM 777 O O . PRO A 1 98 ? 9.238 -0.113 -12.707 1.00 81.06 98 PRO A O 1
ATOM 780 N N . ASP A 1 99 ? 10.600 -1.321 -11.399 1.00 81.94 99 ASP A N 1
ATOM 781 C CA . ASP A 1 99 ? 10.574 -2.502 -12.253 1.00 81.94 99 ASP A CA 1
ATOM 782 C C . ASP A 1 99 ? 9.210 -3.206 -12.185 1.00 81.94 99 ASP A C 1
ATOM 784 O O . ASP A 1 99 ? 8.883 -3.924 -11.241 1.00 81.94 99 ASP A O 1
ATOM 788 N N . THR A 1 100 ? 8.413 -3.004 -13.233 1.00 82.69 100 THR A N 1
ATOM 789 C CA . THR A 1 100 ? 7.073 -3.587 -13.389 1.00 82.69 100 THR A CA 1
ATOM 790 C C . THR A 1 100 ? 7.061 -5.111 -13.555 1.00 82.69 100 THR A C 1
ATOM 792 O O . THR A 1 100 ? 5.978 -5.700 -13.563 1.00 82.69 100 THR A O 1
ATOM 795 N N . ALA A 1 101 ? 8.231 -5.749 -13.706 1.00 82.69 101 ALA A N 1
ATOM 796 C CA . ALA A 1 101 ? 8.357 -7.205 -13.703 1.00 82.69 101 ALA A CA 1
ATOM 797 C C . ALA A 1 101 ? 8.095 -7.817 -12.316 1.00 82.69 101 ALA A C 1
ATOM 799 O O . ALA A 1 101 ? 7.742 -8.993 -12.233 1.00 82.69 101 ALA A O 1
ATOM 800 N N . TYR A 1 102 ? 8.232 -7.024 -11.249 1.00 83.50 102 TYR A N 1
ATOM 801 C CA . TYR A 1 102 ? 7.968 -7.431 -9.871 1.00 83.50 102 TYR A CA 1
ATOM 802 C C . TYR A 1 102 ? 6.771 -6.666 -9.301 1.00 83.50 102 TYR A C 1
ATOM 804 O O . TYR A 1 102 ? 6.574 -5.497 -9.645 1.00 83.50 102 TYR A O 1
ATOM 812 N N . PRO A 1 103 ? 5.971 -7.272 -8.407 1.00 88.12 103 PRO A N 1
ATOM 813 C CA . PRO A 1 103 ? 4.930 -6.540 -7.703 1.00 88.12 103 PRO A CA 1
ATOM 814 C C . PRO A 1 103 ? 5.491 -5.453 -6.801 1.00 88.12 103 PRO A C 1
ATOM 816 O O . PRO A 1 103 ? 6.645 -5.476 -6.375 1.00 88.12 103 PRO A O 1
ATOM 819 N N . VAL A 1 104 ? 4.621 -4.508 -6.459 1.00 88.56 104 VAL A N 1
ATOM 820 C CA . VAL A 1 104 ? 4.918 -3.551 -5.403 1.00 88.56 104 VAL A CA 1
ATOM 821 C C . VAL A 1 104 ? 4.646 -4.225 -4.062 1.00 88.56 104 VAL A C 1
ATOM 823 O O . VAL A 1 104 ? 3.494 -4.505 -3.725 1.00 88.56 104 VAL A O 1
ATOM 826 N N . GLU A 1 105 ? 5.712 -4.451 -3.300 1.00 90.25 105 GLU A N 1
ATOM 827 C CA . GLU A 1 105 ? 5.671 -5.031 -1.957 1.00 90.25 105 GLU A CA 1
ATOM 828 C C . GLU A 1 105 ? 5.930 -3.972 -0.885 1.00 90.25 105 GLU A C 1
ATOM 830 O O . GLU A 1 105 ? 6.866 -3.167 -0.982 1.00 90.25 105 GLU A O 1
ATOM 835 N N . TYR A 1 106 ? 5.087 -3.963 0.145 1.00 91.69 106 TYR A N 1
ATOM 836 C CA . TYR A 1 106 ? 5.230 -3.058 1.276 1.00 91.69 106 TYR A CA 1
ATOM 837 C C . TYR A 1 106 ? 4.543 -3.574 2.538 1.00 91.69 106 TYR A C 1
ATOM 839 O O . TYR A 1 106 ? 3.513 -4.247 2.489 1.00 91.69 106 TYR A O 1
ATOM 847 N N . ASP A 1 107 ? 5.070 -3.149 3.680 1.00 92.56 107 ASP A N 1
ATOM 848 C CA . ASP A 1 107 ? 4.438 -3.343 4.975 1.00 92.56 107 ASP A CA 1
ATOM 849 C C . ASP A 1 107 ? 3.578 -2.140 5.349 1.00 92.56 107 ASP A C 1
ATOM 851 O O . ASP A 1 107 ? 3.961 -0.978 5.180 1.00 92.56 107 ASP A O 1
ATOM 855 N N . VAL A 1 108 ? 2.418 -2.427 5.929 1.00 93.06 108 VAL A N 1
ATOM 856 C CA . VAL A 1 108 ? 1.521 -1.463 6.557 1.00 93.06 108 VAL A CA 1
ATOM 857 C C . VAL A 1 108 ? 1.580 -1.685 8.057 1.00 93.06 108 VAL A C 1
ATOM 859 O O . VAL A 1 108 ? 1.049 -2.666 8.571 1.00 93.06 108 VAL A O 1
ATOM 862 N N . LEU A 1 109 ? 2.200 -0.757 8.772 1.00 92.00 109 LEU A N 1
ATOM 863 C CA . LEU A 1 109 ? 2.263 -0.777 10.224 1.00 92.00 109 LEU A CA 1
ATOM 864 C C . LEU A 1 109 ? 1.219 0.182 10.774 1.00 92.00 109 LEU A C 1
ATOM 866 O O . LEU A 1 109 ? 1.237 1.384 10.494 1.00 92.00 109 LEU A O 1
ATOM 870 N N . THR A 1 110 ? 0.334 -0.356 11.599 1.00 87.06 110 THR A N 1
ATOM 871 C CA . THR A 1 110 ? -0.659 0.408 12.345 1.00 87.06 110 THR A CA 1
ATOM 872 C C . THR A 1 110 ? -0.424 0.192 13.832 1.00 87.06 110 THR A C 1
ATOM 874 O O . THR A 1 110 ? -0.156 -0.925 14.277 1.00 87.06 110 THR A O 1
ATOM 877 N N . LYS A 1 111 ? -0.526 1.257 14.630 1.00 82.00 111 LYS A N 1
ATOM 878 C CA . LYS A 1 111 ? -0.341 1.144 16.084 1.00 82.00 111 LYS A CA 1
ATOM 879 C C . LYS A 1 111 ? -1.412 0.262 16.737 1.00 82.00 111 LYS A C 1
ATOM 881 O O . LYS A 1 111 ? -1.135 -0.409 17.723 1.00 82.00 111 LYS A O 1
ATOM 886 N N . GLU A 1 112 ? -2.624 0.299 16.193 1.00 77.12 112 GLU A N 1
ATOM 887 C CA . GLU A 1 112 ? -3.810 -0.318 16.794 1.00 77.12 112 GLU A CA 1
ATOM 888 C C .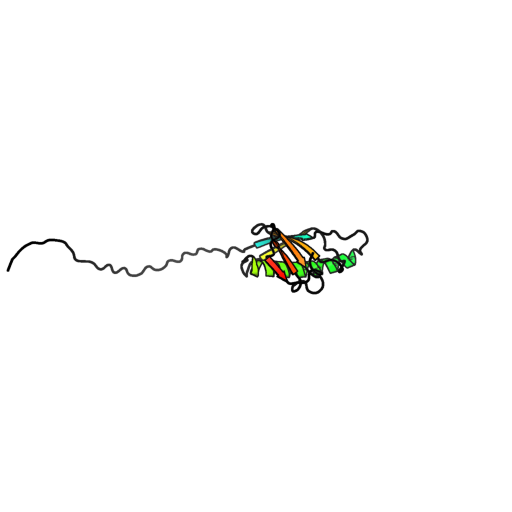 GLU A 1 112 ? -4.077 -1.736 16.279 1.00 77.12 112 GLU A C 1
ATOM 890 O O . GLU A 1 112 ? -4.579 -2.565 17.032 1.00 77.12 112 GLU A O 1
ATOM 895 N N . HIS A 1 113 ? -3.718 -2.035 15.027 1.00 78.50 113 HIS A N 1
ATOM 896 C CA . HIS A 1 113 ? -4.058 -3.306 14.381 1.00 78.50 113 HIS A CA 1
ATOM 897 C C . HIS A 1 113 ? -2.830 -4.146 13.987 1.00 78.50 113 HIS A C 1
ATOM 899 O O . HIS A 1 113 ? -2.973 -5.254 13.480 1.00 78.50 113 HIS A O 1
ATOM 905 N N . GLY A 1 114 ? -1.617 -3.664 14.271 1.00 86.50 114 GLY A N 1
ATOM 906 C CA . GLY A 1 114 ? -0.375 -4.378 13.986 1.00 86.50 114 GLY A CA 1
ATOM 907 C C . GLY A 1 114 ? 0.114 -4.191 12.550 1.00 86.50 114 GLY A C 1
ATOM 908 O O . GLY A 1 114 ? -0.178 -3.176 11.906 1.00 86.50 114 GLY A O 1
ATOM 909 N N . THR A 1 115 ? 0.908 -5.156 12.088 1.00 91.88 115 THR A N 1
ATOM 910 C CA . THR A 1 115 ? 1.586 -5.130 10.786 1.00 91.88 115 THR A CA 1
ATOM 911 C C . THR A 1 115 ? 0.868 -6.016 9.778 1.00 91.88 115 THR A C 1
ATOM 913 O O . THR A 1 115 ? 0.493 -7.147 10.095 1.00 91.88 115 THR A O 1
ATOM 916 N N . TYR A 1 116 ? 0.742 -5.511 8.555 1.00 92.25 116 TYR A N 1
ATOM 917 C CA . TYR A 1 116 ? 0.196 -6.227 7.411 1.00 92.25 116 TYR A CA 1
ATOM 918 C C . TYR A 1 116 ? 1.178 -6.176 6.254 1.00 92.25 116 TYR A C 1
ATOM 920 O O . TYR A 1 116 ? 1.608 -5.087 5.881 1.00 92.25 116 TYR A O 1
ATOM 928 N N . LYS A 1 117 ? 1.477 -7.328 5.658 1.00 92.12 117 LYS A N 1
ATOM 929 C CA . LYS A 1 117 ? 2.264 -7.388 4.427 1.00 92.12 117 LYS A CA 1
ATOM 930 C C . LYS A 1 117 ? 1.326 -7.284 3.233 1.00 92.12 117 LYS A C 1
ATOM 932 O O . LYS A 1 117 ? 0.334 -8.016 3.159 1.00 92.12 117 LYS A O 1
ATOM 937 N N . VAL A 1 118 ? 1.617 -6.364 2.319 1.00 91.62 118 VAL A N 1
ATOM 938 C CA . VAL A 1 118 ? 0.790 -6.091 1.144 1.00 91.62 118 VAL A CA 1
ATOM 939 C C . VAL A 1 118 ? 1.611 -6.230 -0.127 1.00 91.62 118 VAL A C 1
ATOM 941 O O . VAL A 1 118 ? 2.717 -5.704 -0.234 1.00 91.62 118 VAL A O 1
ATOM 944 N N . VAL A 1 119 ? 1.028 -6.922 -1.100 1.00 90.94 119 VAL A N 1
ATOM 945 C CA . VAL A 1 119 ? 1.587 -7.129 -2.434 1.00 90.94 119 VAL A CA 1
ATOM 946 C C . VAL A 1 119 ? 0.538 -6.688 -3.446 1.00 90.94 119 VAL A C 1
ATOM 948 O O . VAL A 1 119 ? -0.592 -7.177 -3.396 1.00 90.94 119 VAL A O 1
ATOM 951 N N . MET A 1 120 ? 0.879 -5.761 -4.344 1.00 91.38 120 MET A N 1
ATOM 952 C CA . MET A 1 120 ? -0.050 -5.267 -5.367 1.00 91.38 120 MET A CA 1
ATOM 953 C C . MET A 1 120 ? 0.566 -5.215 -6.768 1.00 91.38 120 MET A C 1
ATOM 955 O O . MET A 1 120 ? 1.758 -4.955 -6.941 1.00 91.38 120 MET A O 1
ATOM 959 N N . SER A 1 121 ? -0.280 -5.417 -7.778 1.00 89.88 121 SER A N 1
ATOM 960 C CA . SER A 1 121 ? 0.065 -5.210 -9.188 1.00 89.88 121 SER A CA 1
ATOM 961 C C . SER A 1 121 ? 0.217 -3.730 -9.525 1.00 89.88 121 SER A C 1
ATOM 963 O O . SER A 1 121 ? -0.534 -2.883 -9.036 1.00 89.88 121 SER A O 1
ATOM 965 N N . HIS A 1 122 ? 1.125 -3.431 -10.453 1.00 83.56 122 HIS A N 1
ATOM 966 C CA . HIS A 1 122 ? 1.258 -2.095 -11.040 1.00 83.56 122 HIS A CA 1
ATOM 967 C C . HIS A 1 122 ? 0.074 -1.731 -11.944 1.00 83.56 122 HIS A C 1
ATOM 969 O O . HIS A 1 122 ? -0.275 -0.562 -12.068 1.00 83.56 122 HIS A O 1
ATOM 975 N N . GLN A 1 123 ? -0.543 -2.724 -12.594 1.00 85.50 123 GLN A N 1
ATOM 976 C CA . GLN A 1 123 ? -1.587 -2.495 -13.598 1.00 85.50 123 GLN A CA 1
ATOM 977 C C . GLN A 1 123 ? -2.966 -2.328 -12.961 1.00 85.50 123 GLN A C 1
ATOM 979 O O . GLN A 1 123 ? -3.714 -1.423 -13.331 1.00 85.50 123 GLN A O 1
ATOM 984 N N . ASN A 1 124 ? -3.304 -3.181 -11.987 1.00 87.75 124 ASN A N 1
ATOM 985 C CA . ASN A 1 124 ? -4.600 -3.140 -11.310 1.00 87.75 124 ASN A CA 1
ATOM 986 C C . ASN A 1 124 ? -4.451 -3.220 -9.780 1.00 87.75 124 ASN A C 1
ATOM 988 O O . ASN A 1 124 ? -4.918 -4.185 -9.173 1.00 87.75 124 ASN A O 1
ATOM 992 N N . PRO A 1 125 ? -3.904 -2.191 -9.110 1.00 83.88 125 PRO A N 1
ATOM 993 C CA . PRO A 1 125 ? -3.556 -2.252 -7.683 1.00 83.88 125 PRO A CA 1
ATOM 994 C C . PRO A 1 125 ? -4.737 -2.555 -6.739 1.00 83.88 125 PRO A C 1
ATOM 996 O O . PRO A 1 125 ? -4.538 -3.004 -5.618 1.00 83.88 125 PRO A O 1
ATOM 999 N N . PHE A 1 126 ? -5.986 -2.333 -7.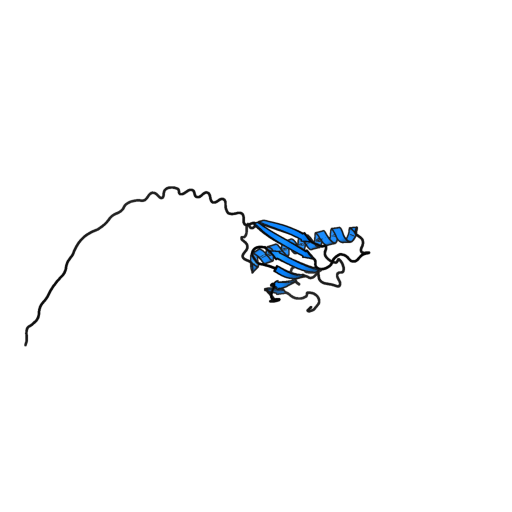167 1.00 84.75 126 PHE A N 1
ATOM 1000 C CA . PHE A 1 126 ? -7.192 -2.628 -6.368 1.00 84.75 126 PHE A CA 1
ATOM 1001 C C . PHE A 1 126 ? -7.838 -3.984 -6.665 1.00 84.75 126 PHE A C 1
ATOM 1003 O O . PHE A 1 126 ? -8.671 -4.453 -5.879 1.00 84.75 126 PHE A O 1
ATOM 1010 N N . ARG A 1 127 ? -7.551 -4.552 -7.840 1.00 85.19 127 ARG A N 1
ATOM 1011 C CA . ARG A 1 127 ? -8.091 -5.850 -8.260 1.00 85.19 127 ARG A CA 1
ATOM 1012 C C . ARG A 1 127 ? -7.105 -6.962 -7.961 1.00 85.19 127 ARG A C 1
ATOM 1014 O O . ARG A 1 127 ? -7.549 -7.991 -7.486 1.00 85.19 127 ARG A O 1
ATOM 1021 N N . ASP A 1 128 ? -5.821 -6.682 -8.130 1.00 89.06 128 ASP A N 1
ATOM 1022 C CA . ASP A 1 128 ? -4.743 -7.651 -8.041 1.00 89.06 128 ASP A CA 1
ATOM 1023 C C . ASP A 1 128 ? -3.892 -7.289 -6.814 1.00 89.06 128 ASP A C 1
ATOM 1025 O O . ASP A 1 128 ? -2.867 -6.605 -6.911 1.00 89.06 128 ASP A O 1
ATOM 1029 N N . VAL A 1 129 ? -4.395 -7.660 -5.632 1.00 88.69 129 VAL A N 1
ATOM 1030 C CA . VAL A 1 129 ? -3.782 -7.358 -4.334 1.00 88.69 129 VAL A CA 1
ATOM 1031 C C . VAL A 1 129 ? -3.947 -8.513 -3.356 1.00 88.69 129 VAL A C 1
ATOM 1033 O O . VAL A 1 129 ? -5.035 -9.070 -3.175 1.00 88.69 129 VAL A O 1
ATOM 1036 N N . VAL A 1 130 ? -2.861 -8.793 -2.646 1.00 90.25 130 VAL A N 1
ATOM 1037 C CA . VAL A 1 130 ? -2.824 -9.718 -1.522 1.00 90.25 130 VAL A CA 1
ATOM 1038 C C . VAL A 1 130 ? -2.412 -8.967 -0.261 1.00 90.25 130 VAL A C 1
ATOM 1040 O O . VAL A 1 130 ? -1.429 -8.230 -0.254 1.00 90.25 130 VAL A O 1
ATOM 1043 N N . VAL A 1 131 ? -3.179 -9.153 0.813 1.00 90.25 131 VAL A N 1
ATOM 1044 C CA . VAL A 1 131 ? -2.915 -8.605 2.147 1.00 90.25 131 VAL A CA 1
ATOM 1045 C C . VAL A 1 131 ? -2.855 -9.759 3.134 1.00 90.25 131 VAL A C 1
ATOM 1047 O O . VAL A 1 131 ? -3.840 -10.485 3.296 1.00 90.25 131 VAL A O 1
ATOM 1050 N N . LYS A 1 132 ? -1.720 -9.903 3.815 1.00 90.69 132 LYS A N 1
ATOM 1051 C CA . LYS A 1 132 ? -1.487 -10.905 4.858 1.00 90.69 132 LYS A CA 1
ATOM 1052 C C . LYS A 1 132 ? -1.298 -10.215 6.208 1.00 90.69 132 LYS A C 1
ATOM 1054 O O . LYS A 1 132 ? -0.718 -9.131 6.274 1.00 90.69 132 LYS A O 1
ATOM 1059 N N . ASP A 1 133 ? -1.797 -10.821 7.281 1.00 90.06 133 ASP A N 1
ATOM 1060 C CA . ASP A 1 133 ? -1.488 -10.365 8.641 1.00 90.06 133 ASP A CA 1
ATOM 1061 C C . ASP A 1 133 ? -0.061 -10.751 9.064 1.00 90.06 133 ASP A C 1
ATOM 1063 O O . ASP A 1 133 ? 0.678 -11.410 8.330 1.00 90.06 133 ASP A O 1
ATOM 1067 N N . SER A 1 134 ? 0.327 -10.361 10.277 1.00 86.38 134 SER A N 1
ATOM 1068 C CA . SER A 1 134 ? 1.637 -10.677 10.857 1.00 86.38 134 SER A CA 1
ATOM 1069 C C . SER A 1 134 ? 1.916 -12.176 11.032 1.00 86.38 134 SER A C 1
ATOM 1071 O O . SER A 1 134 ? 3.065 -12.555 11.242 1.00 86.38 134 SER A O 1
ATOM 1073 N N . LEU A 1 135 ? 0.894 -13.032 10.946 1.00 86.50 135 LEU A N 1
ATOM 1074 C CA . LEU A 1 135 ? 1.015 -14.489 10.994 1.00 86.50 135 LEU A CA 1
ATOM 1075 C C . LEU A 1 135 ? 1.013 -15.114 9.589 1.00 86.50 135 LEU A C 1
ATOM 1077 O O . LEU A 1 135 ? 0.979 -16.336 9.461 1.00 86.50 135 LEU A O 1
ATOM 1081 N N . GLY A 1 136 ? 1.028 -14.293 8.536 1.00 84.88 136 GLY A N 1
ATOM 1082 C CA . GLY A 1 136 ? 0.988 -14.737 7.146 1.00 84.88 136 GLY A CA 1
ATOM 1083 C C . GLY A 1 136 ? -0.395 -15.195 6.680 1.00 84.88 136 GLY A C 1
ATOM 1084 O O . GLY A 1 136 ? -0.511 -15.733 5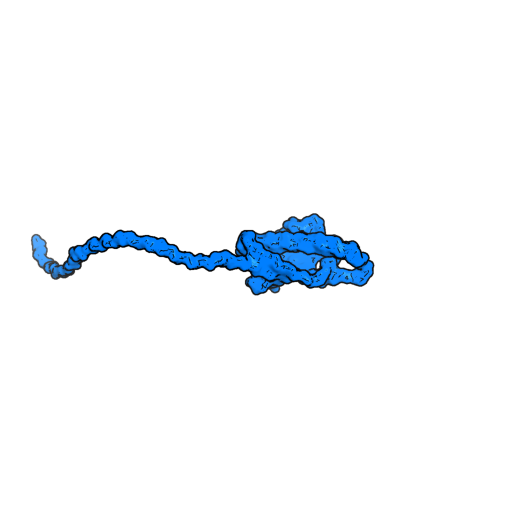.579 1.00 84.88 136 GLY A O 1
ATOM 1085 N N . ARG A 1 137 ? -1.449 -14.995 7.481 1.00 86.12 137 ARG A N 1
ATOM 1086 C CA . ARG A 1 137 ? -2.809 -15.404 7.116 1.00 86.12 137 ARG A CA 1
ATOM 1087 C C . ARG A 1 137 ? -3.393 -14.403 6.118 1.00 86.12 137 ARG A C 1
ATOM 1089 O O . ARG A 1 137 ? -3.303 -13.197 6.366 1.00 86.12 137 ARG A O 1
ATOM 1096 N N . PRO A 1 138 ? -4.006 -14.862 5.014 1.00 86.75 138 PRO A N 1
ATOM 1097 C CA . PRO A 1 138 ? -4.624 -13.964 4.051 1.00 86.75 138 PRO A CA 1
ATOM 1098 C C . PRO A 1 138 ? -5.854 -13.283 4.667 1.00 86.75 138 PRO A C 1
ATOM 1100 O O . PRO A 1 138 ? -6.724 -13.938 5.238 1.00 86.75 138 PRO A O 1
ATOM 1103 N N . ILE A 1 139 ? -5.922 -11.958 4.540 1.00 86.69 139 ILE A N 1
ATOM 1104 C CA . ILE A 1 139 ? -7.087 -11.134 4.910 1.00 86.69 139 ILE A CA 1
ATOM 1105 C C . ILE A 1 139 ? -7.828 -10.692 3.653 1.00 86.69 139 ILE A C 1
ATOM 1107 O O . ILE A 1 139 ? -9.056 -10.684 3.600 1.00 86.69 139 ILE A O 1
ATOM 1111 N N . VAL A 1 140 ? -7.065 -10.318 2.628 1.00 86.12 140 VAL A N 1
ATOM 1112 C CA . VAL A 1 140 ? -7.573 -10.014 1.296 1.00 86.12 140 VAL A CA 1
ATOM 1113 C C . VAL A 1 140 ? -6.727 -10.795 0.313 1.00 86.12 140 VAL A C 1
ATOM 1115 O O . VAL A 1 140 ? -5.508 -10.662 0.307 1.00 86.12 140 VAL A O 1
ATOM 1118 N N . GLU A 1 141 ? -7.379 -11.587 -0.525 1.00 83.81 141 GLU A N 1
ATOM 1119 C CA . GLU A 1 141 ? -6.720 -12.336 -1.584 1.00 83.81 141 GLU A CA 1
ATOM 1120 C C . GLU A 1 141 ? -7.522 -12.141 -2.864 1.00 83.81 141 GLU A C 1
ATOM 1122 O O . GLU A 1 141 ? -8.568 -12.754 -3.083 1.00 83.81 141 GLU A O 1
ATOM 1127 N N . ARG A 1 142 ? -7.076 -11.184 -3.675 1.00 79.31 142 ARG A N 1
ATOM 1128 C CA . ARG A 1 142 ? -7.618 -10.935 -5.004 1.00 79.31 142 ARG A CA 1
ATOM 1129 C C . ARG A 1 142 ? -6.455 -11.121 -5.976 1.00 79.31 142 ARG A C 1
ATOM 1131 O O . ARG A 1 142 ? -5.502 -10.348 -5.931 1.00 79.31 142 ARG A O 1
ATOM 1138 N N . GLY A 1 143 ? -6.478 -12.200 -6.763 1.00 66.38 143 GLY A N 1
ATOM 1139 C CA . GLY A 1 143 ? -5.415 -12.487 -7.741 1.00 66.38 143 GLY A CA 1
ATOM 1140 C C . GLY A 1 143 ? -5.271 -11.335 -8.740 1.00 66.38 143 GLY A C 1
ATOM 1141 O O . GLY A 1 143 ? -6.225 -10.601 -8.924 1.00 66.38 143 GLY A O 1
ATOM 1142 N N . ASP A 1 144 ? -4.154 -11.086 -9.412 1.00 64.25 144 ASP A N 1
ATOM 1143 C CA . ASP A 1 144 ? -2.913 -11.846 -9.536 1.00 64.25 144 ASP A CA 1
ATOM 1144 C C . ASP A 1 144 ? -1.665 -10.966 -9.219 1.00 64.25 144 ASP A C 1
ATOM 1146 O O . ASP A 1 144 ? -1.339 -10.081 -10.010 1.00 64.25 144 ASP A O 1
ATOM 1150 N N . PRO A 1 145 ? -0.921 -11.185 -8.114 1.00 64.56 145 PRO A N 1
ATOM 1151 C CA . PRO A 1 145 ? 0.359 -10.526 -7.811 1.00 64.56 145 PRO A CA 1
ATOM 1152 C C . PRO A 1 145 ? 1.560 -11.257 -8.454 1.00 64.56 145 PRO A C 1
ATOM 1154 O O . PRO A 1 145 ? 2.603 -11.445 -7.833 1.00 64.56 145 PRO A O 1
ATOM 1157 N N . TYR A 1 146 ? 1.403 -11.619 -9.731 1.00 56.44 146 TYR A N 1
ATOM 1158 C CA . TYR A 1 146 ? 2.367 -12.261 -10.645 1.00 56.44 146 TYR A CA 1
ATOM 1159 C C . TYR A 1 146 ? 2.509 -13.803 -10.558 1.00 56.44 146 TYR A C 1
ATOM 1161 O O . TYR A 1 146 ? 3.534 -14.380 -10.907 1.00 56.44 146 TYR A O 1
ATOM 1169 N N . LYS A 1 147 ? 1.394 -14.457 -10.232 1.00 60.06 147 LYS A N 1
ATOM 1170 C CA . LYS A 1 147 ? 0.946 -15.866 -10.344 1.00 60.06 147 LYS A CA 1
ATOM 1171 C C . LYS A 1 147 ? 1.140 -16.782 -9.136 1.00 60.06 147 LYS A C 1
ATOM 1173 O O . LYS A 1 147 ? 0.974 -17.990 -9.278 1.00 60.06 147 LYS A O 1
ATOM 1178 N N . ASN A 1 148 ? 1.333 -16.182 -7.959 1.00 47.81 148 ASN A N 1
ATOM 1179 C CA . ASN A 1 148 ? 1.573 -16.743 -6.611 1.00 47.81 148 ASN A CA 1
ATOM 1180 C C . ASN A 1 148 ? 3.046 -16.881 -6.185 1.00 47.81 148 ASN A C 1
ATOM 1182 O O . ASN A 1 148 ? 3.557 -17.995 -6.063 1.00 47.81 148 ASN A O 1
ATOM 1186 N N . PRO A 1 149 ? 3.689 -15.765 -5.829 1.00 45.62 149 PRO A N 1
ATOM 1187 C CA . PRO A 1 149 ? 4.585 -15.680 -4.676 1.00 45.62 149 PRO A CA 1
ATOM 1188 C C . PRO A 1 149 ? 3.930 -14.972 -3.467 1.00 45.62 149 PRO A C 1
ATOM 1190 O O . PRO A 1 149 ? 3.137 -14.024 -3.665 1.00 45.62 149 PRO A O 1
#

Secondary structure (DSSP, 8-state):
------------------------------------EEEEEEEESPPPPTTS-HHHHHHHHHHHHHHHHHHHHHHHHHTS---TT-EEEEEEES-----TTS-EEEEEEETTTEEEEEEE-SS-TTTSEEEEETTS-EEEEES-SSS--